Protein AF-A0A3N5I7Z5-F1 (afdb_monomer)

Foldseek 3Di:
DEPVPDDPVVVVVLVVPDDAEQEQEFAQFDDPPPDHSQVSSVVSQVVRVVVCVVPVHYYYDYHRHDDDDPRVPPD

Nearest PDB structures (foldseek):
  3a6h-assembly1_F  TM=9.420E-01  e=7.874E-05  Pseudomonas putida
  1j2t-assembly1_B  TM=9.396E-01  e=1.353E-04  Pseudomonas putida
  3a6g-assembly1_E  TM=9.468E-01  e=1.774E-04  Pseudomonas putida
  3a6g-assembly1_C  TM=9.135E-01  e=3.050E-04  Pseudomonas putida
  3a6j-assembly1_D  TM=9.450E-01  e=4.278E-04  Pseudomonas putida

pLDDT: mean 96.63, std 2.36, range [85.06, 98.62]

Structure (mmCIF, N/CA/C/O backbone):
data_AF-A0A3N5I7Z5-F1
#
_entry.id   AF-A0A3N5I7Z5-F1
#
loop_
_atom_site.group_PDB
_atom_site.id
_atom_site.type_symbol
_atom_site.label_atom_id
_atom_site.label_alt_id
_atom_site.label_comp_id
_atom_site.label_asym_id
_atom_site.label_entity_id
_atom_site.label_seq_id
_atom_site.pdbx_PDB_ins_code
_atom_site.Cartn_x
_atom_site.Cartn_y
_atom_site.Cartn_z
_atom_site.occupancy
_atom_site.B_iso_or_equiv
_atom_site.auth_seq_id
_atom_site.auth_comp_id
_atom_site.auth_asym_id
_atom_site.auth_atom_id
_atom_site.pdbx_PDB_model_num
ATOM 1 N N . MET A 1 1 ? -8.683 2.947 6.291 1.00 85.06 1 MET A N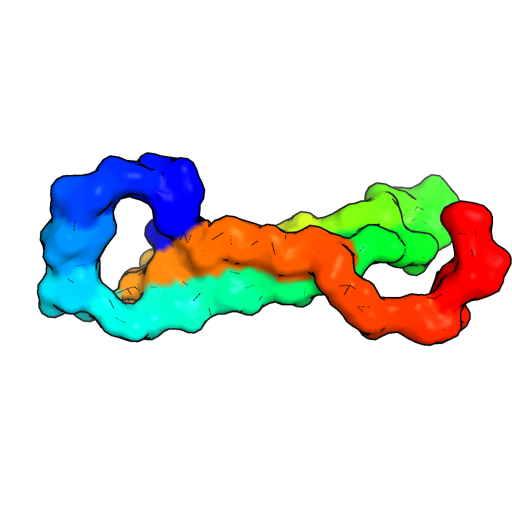 1
ATOM 2 C CA . MET A 1 1 ? -8.121 3.580 7.509 1.00 85.06 1 MET A CA 1
ATOM 3 C C . MET A 1 1 ? -6.607 3.586 7.404 1.00 85.06 1 MET A C 1
ATOM 5 O O . MET A 1 1 ? -5.983 2.616 7.809 1.00 85.06 1 MET A O 1
ATOM 9 N N . LEU A 1 2 ? -6.029 4.626 6.807 1.00 96.12 2 LEU A N 1
ATOM 10 C CA . LEU A 1 2 ? -4.582 4.695 6.588 1.00 96.12 2 LEU A CA 1
ATOM 11 C C . LEU A 1 2 ? -3.885 5.134 7.881 1.00 96.12 2 LEU A C 1
ATOM 13 O O . LEU A 1 2 ? -4.207 6.199 8.396 1.00 96.12 2 LEU A O 1
ATOM 17 N N . ILE A 1 3 ? -2.963 4.325 8.408 1.00 97.38 3 ILE A N 1
ATOM 18 C CA . ILE A 1 3 ? -2.232 4.639 9.648 1.00 97.38 3 ILE A CA 1
ATOM 19 C C . ILE A 1 3 ? -1.364 5.894 9.468 1.00 97.38 3 ILE A C 1
ATOM 21 O O . ILE A 1 3 ? -1.282 6.707 10.380 1.00 97.38 3 ILE A O 1
ATOM 25 N N . GLU A 1 4 ? -0.765 6.088 8.291 1.00 96.62 4 GLU A N 1
ATOM 26 C CA . GLU A 1 4 ? 0.116 7.231 7.989 1.00 96.62 4 GLU A CA 1
ATOM 27 C C . GLU A 1 4 ? -0.566 8.604 8.089 1.00 96.62 4 GLU A C 1
ATOM 29 O O . GLU A 1 4 ? 0.103 9.614 8.279 1.00 96.62 4 GLU A O 1
ATOM 34 N N . ALA A 1 5 ? -1.895 8.637 7.977 1.00 96.81 5 ALA A N 1
ATOM 35 C CA . ALA A 1 5 ? -2.696 9.854 8.030 1.00 96.81 5 ALA A CA 1
ATOM 36 C C . ALA A 1 5 ? -3.416 10.036 9.380 1.00 96.81 5 A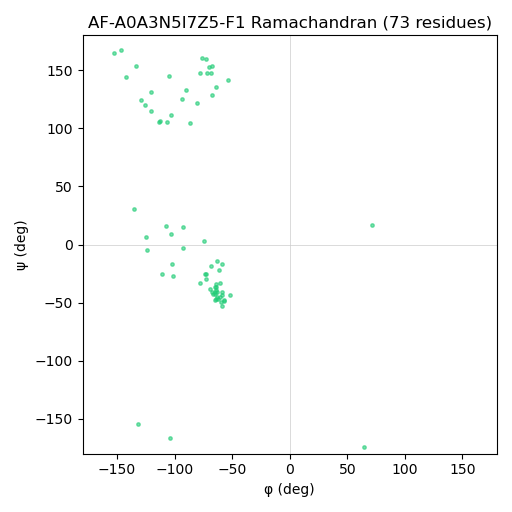LA A C 1
ATOM 38 O O . ALA A 1 5 ? -4.286 10.896 9.490 1.00 96.81 5 ALA A O 1
ATOM 39 N N . MET A 1 6 ? -3.103 9.215 10.389 1.00 96.31 6 MET A N 1
ATOM 40 C CA . MET A 1 6 ? -3.728 9.272 11.712 1.00 96.31 6 MET A CA 1
ATOM 41 C C . MET A 1 6 ? -2.811 9.899 12.756 1.00 96.31 6 MET A C 1
ATOM 43 O O . MET A 1 6 ? -1.607 9.655 12.810 1.00 96.31 6 MET A O 1
ATOM 47 N N . THR A 1 7 ? -3.424 10.622 13.683 1.00 98.06 7 THR A N 1
ATOM 48 C CA . THR A 1 7 ? -2.824 10.944 14.976 1.00 98.06 7 THR A CA 1
ATOM 49 C C . THR A 1 7 ? -2.874 9.736 15.920 1.00 98.06 7 THR A C 1
ATOM 51 O O . THR A 1 7 ? -3.711 8.837 15.792 1.00 98.06 7 THR A O 1
ATOM 54 N N . MET A 1 8 ? -2.028 9.736 16.953 1.00 97.62 8 MET A N 1
ATOM 55 C CA . MET A 1 8 ? -2.047 8.688 17.984 1.00 97.62 8 MET A CA 1
ATOM 56 C C . MET A 1 8 ? -3.379 8.607 18.740 1.00 97.62 8 MET A C 1
ATOM 58 O O . MET A 1 8 ? -3.809 7.514 19.111 1.00 97.62 8 MET A O 1
ATOM 62 N N . THR A 1 9 ? -4.057 9.741 18.936 1.00 98.31 9 THR A N 1
ATOM 63 C CA . THR A 1 9 ? -5.382 9.783 19.568 1.00 98.31 9 THR A CA 1
ATOM 64 C C . THR A 1 9 ? -6.411 9.020 18.737 1.00 98.31 9 THR A C 1
ATOM 66 O O . THR A 1 9 ? -7.138 8.186 19.279 1.00 98.31 9 THR A O 1
ATOM 69 N N . GLU A 1 10 ? -6.449 9.250 17.422 1.00 97.25 10 GLU A N 1
ATOM 70 C CA . GLU A 1 10 ? -7.343 8.528 16.509 1.00 97.25 10 GLU A CA 1
ATOM 71 C C . GLU A 1 10 ? -7.004 7.038 16.480 1.00 97.25 10 GLU A C 1
ATOM 73 O O . GLU A 1 10 ? -7.897 6.202 16.627 1.00 97.25 10 GLU A O 1
ATOM 78 N N . PHE A 1 11 ? -5.718 6.688 16.385 1.00 97.00 11 PHE A N 1
ATOM 79 C CA . PHE A 1 11 ? -5.276 5.294 16.407 1.00 97.00 11 PHE A CA 1
ATOM 80 C C . PHE A 1 11 ? 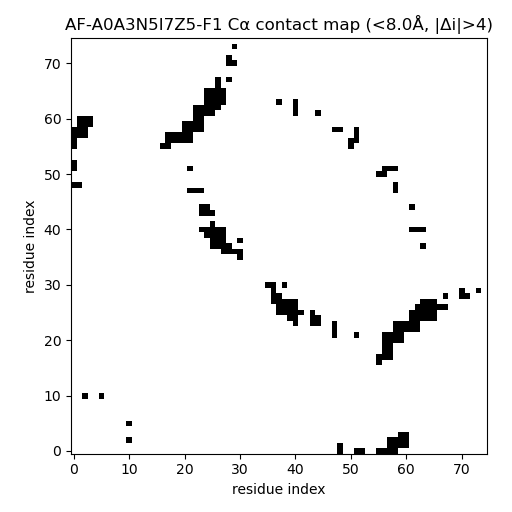-5.744 4.564 17.680 1.00 97.00 11 PHE A C 1
ATOM 82 O O . PHE A 1 11 ? -6.376 3.508 17.598 1.00 97.00 11 PHE A O 1
ATOM 89 N N . HIS A 1 12 ? -5.545 5.169 18.859 1.00 97.50 12 HIS A N 1
ATOM 90 C CA . HIS A 1 12 ? -6.014 4.631 20.144 1.00 97.50 12 HIS A CA 1
ATOM 91 C C . HIS A 1 12 ? -7.532 4.428 20.194 1.00 97.50 12 HIS A C 1
ATOM 93 O O . HIS A 1 12 ? -8.010 3.429 20.736 1.00 97.50 12 HIS A O 1
ATOM 99 N N . GLN A 1 13 ? -8.308 5.363 19.642 1.00 96.56 13 GLN A N 1
ATOM 100 C CA . GLN A 1 13 ? -9.764 5.236 19.591 1.00 96.56 13 GLN A CA 1
ATOM 101 C C . GLN A 1 13 ? -10.195 4.078 18.684 1.00 96.56 13 GLN A C 1
ATOM 103 O O . GLN A 1 13 ? -11.071 3.297 19.061 1.00 96.56 13 GLN A O 1
ATOM 108 N N . ARG A 1 14 ? -9.561 3.926 17.515 1.00 94.81 14 ARG A N 1
ATOM 109 C CA . ARG A 1 14 ? -9.912 2.892 16.526 1.00 94.81 14 ARG A CA 1
ATOM 110 C C . ARG A 1 14 ? -9.500 1.482 16.953 1.00 94.81 14 ARG A C 1
ATOM 112 O O . ARG A 1 14 ? -10.187 0.530 16.593 1.00 94.81 14 ARG A O 1
ATOM 119 N N . LEU A 1 15 ? -8.481 1.331 17.804 1.00 96.75 15 LEU A N 1
ATOM 120 C CA . LEU A 1 15 ? -8.114 0.035 18.400 1.00 96.75 15 LEU A CA 1
ATOM 121 C C . LEU A 1 15 ? -9.245 -0.616 19.221 1.00 96.75 15 LEU A C 1
ATOM 123 O O . LEU A 1 15 ? -9.195 -1.812 19.515 1.00 96.75 15 LEU A O 1
ATOM 127 N N . ARG A 1 16 ? -10.270 0.157 19.605 1.00 96.00 16 ARG A N 1
ATOM 128 C CA . ARG A 1 16 ? -11.466 -0.359 20.289 1.00 96.00 16 ARG A CA 1
ATOM 129 C C . ARG A 1 16 ? -12.402 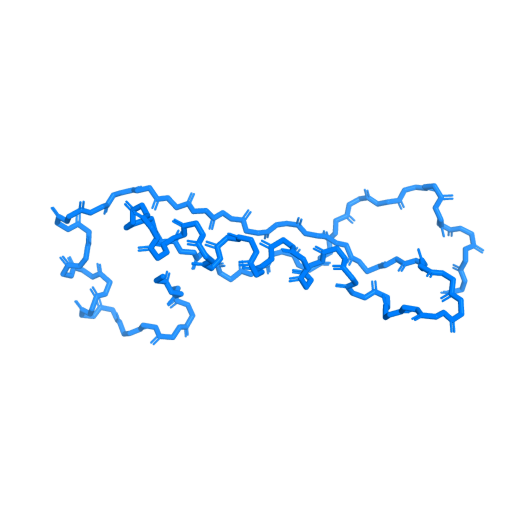-1.127 19.356 1.00 96.00 16 ARG A C 1
ATOM 131 O O . ARG A 1 16 ? -13.151 -1.967 19.842 1.00 96.00 16 ARG A O 1
ATOM 138 N N . THR A 1 17 ? -12.376 -0.842 18.053 1.00 94.38 17 THR A N 1
ATOM 139 C CA . THR A 1 17 ? -13.295 -1.430 17.064 1.00 94.38 17 THR A CA 1
ATOM 140 C C . THR A 1 17 ? -12.609 -2.394 16.105 1.00 94.38 17 THR A C 1
ATOM 142 O O . THR A 1 17 ? -13.263 -3.299 15.597 1.00 94.38 17 THR A O 1
ATOM 145 N N . SER A 1 18 ? -11.304 -2.246 15.875 1.00 95.69 18 SER A N 1
ATOM 146 C CA . SER A 1 18 ? -10.537 -3.135 15.006 1.00 95.69 18 SER A CA 1
ATOM 147 C C . SER A 1 18 ? -9.143 -3.375 15.562 1.00 95.69 18 SER A C 1
ATOM 149 O O . SER A 1 18 ? -8.536 -2.487 16.152 1.00 95.69 18 SER A O 1
ATOM 151 N N . ARG A 1 19 ? -8.628 -4.592 15.375 1.00 96.31 19 ARG A N 1
ATOM 152 C CA . ARG A 1 19 ? -7.225 -4.954 15.643 1.00 96.31 19 ARG A CA 1
ATOM 153 C C . ARG A 1 19 ? -6.541 -5.571 14.423 1.00 96.31 19 ARG A C 1
ATOM 155 O O . ARG A 1 19 ? -5.409 -6.030 14.523 1.00 96.31 19 ARG A O 1
ATOM 162 N N . THR A 1 20 ? -7.224 -5.580 13.282 1.00 98.00 20 THR A N 1
ATOM 163 C CA . THR A 1 20 ? -6.709 -6.153 12.039 1.00 98.00 20 THR A CA 1
ATOM 164 C C . THR A 1 20 ? -5.974 -5.080 11.253 1.00 98.00 20 THR A C 1
ATOM 166 O O . THR A 1 20 ? -6.492 -3.976 11.069 1.00 98.00 20 THR A O 1
ATOM 169 N N . VAL A 1 21 ? -4.783 -5.419 10.767 1.00 98.12 21 VAL A N 1
ATOM 170 C CA . VAL A 1 21 ? -3.950 -4.547 9.937 1.00 98.12 21 VAL A CA 1
ATOM 171 C C . VAL A 1 21 ? -3.704 -5.235 8.601 1.00 98.12 21 VAL A C 1
ATOM 173 O O . VAL A 1 21 ? -3.316 -6.400 8.557 1.00 98.12 21 VAL A O 1
ATOM 176 N N . LEU A 1 22 ? -3.925 -4.502 7.519 1.00 98.62 22 LEU A N 1
ATOM 177 C CA . LEU A 1 22 ? -3.484 -4.843 6.177 1.00 98.62 22 LEU A CA 1
ATOM 178 C C . LEU A 1 22 ? -2.137 -4.158 5.951 1.00 98.62 22 LEU A C 1
ATOM 180 O O . LEU A 1 22 ? -2.025 -2.943 6.131 1.00 98.62 22 LEU A O 1
ATOM 184 N N . LEU A 1 23 ? -1.122 -4.936 5.586 1.00 98.44 23 LEU A N 1
ATOM 185 C CA . LEU A 1 23 ? 0.201 -4.431 5.233 1.00 98.44 23 LEU A CA 1
ATOM 186 C C . LEU A 1 23 ? 0.371 -4.549 3.716 1.00 98.44 23 LEU A C 1
ATOM 188 O O . LEU A 1 23 ? 0.557 -5.666 3.228 1.00 98.44 23 LEU A O 1
ATOM 192 N N . PRO A 1 24 ? 0.297 -3.440 2.962 1.00 98.50 24 PRO A N 1
ATOM 193 C CA . PRO A 1 24 ? 0.616 -3.470 1.545 1.00 98.50 24 PRO A CA 1
ATOM 194 C C . PRO A 1 24 ? 2.112 -3.749 1.372 1.00 98.50 24 PRO A C 1
ATOM 196 O O . PRO A 1 24 ? 2.950 -3.068 1.965 1.00 98.50 24 PRO A O 1
ATOM 199 N N . VAL A 1 25 ? 2.446 -4.743 0.555 1.00 98.25 25 VAL A N 1
ATOM 200 C CA . VAL A 1 25 ? 3.827 -5.081 0.194 1.00 98.25 25 VAL A CA 1
ATOM 201 C C . VAL A 1 25 ? 3.891 -5.162 -1.320 1.00 98.25 25 VAL A C 1
ATOM 203 O O . VAL A 1 25 ? 3.120 -5.907 -1.922 1.00 98.25 25 VAL A O 1
ATOM 206 N N . GLY A 1 26 ? 4.787 -4.383 -1.913 1.00 97.25 26 GLY A N 1
ATOM 207 C CA . GLY A 1 26 ? 5.042 -4.393 -3.346 1.00 97.25 26 GLY A CA 1
ATOM 208 C C . GLY A 1 26 ? 6.534 -4.466 -3.645 1.00 97.25 26 GLY A 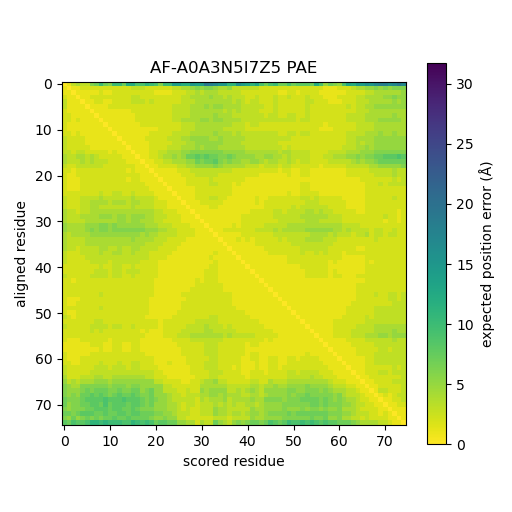C 1
ATOM 209 O O . GLY A 1 26 ? 7.325 -4.967 -2.843 1.00 97.25 26 GLY A O 1
ATOM 210 N N . SER A 1 27 ? 6.898 -3.969 -4.819 1.00 97.38 27 SER A N 1
ATOM 211 C CA . SER A 1 27 ? 8.255 -3.931 -5.347 1.00 97.38 27 SER A CA 1
ATOM 212 C C . SER A 1 27 ? 8.441 -2.673 -6.200 1.00 97.38 27 SER A C 1
ATOM 214 O O . SER A 1 27 ? 7.470 -1.986 -6.546 1.00 97.38 27 SER A O 1
ATOM 216 N N . VAL A 1 28 ? 9.700 -2.380 -6.523 1.00 96.44 28 VAL A N 1
ATOM 217 C CA . VAL A 1 28 ? 10.080 -1.455 -7.591 1.00 96.44 28 VAL A CA 1
ATOM 218 C C . VAL A 1 28 ? 10.768 -2.297 -8.653 1.00 96.44 28 VAL A C 1
ATOM 220 O O . VAL A 1 28 ? 11.894 -2.747 -8.448 1.00 96.44 28 VAL A O 1
ATOM 223 N N . GLU A 1 29 ? 10.073 -2.549 -9.756 1.00 97.00 29 GLU A N 1
ATOM 224 C CA . GLU A 1 29 ? 10.519 -3.489 -10.783 1.00 97.00 29 GLU A CA 1
ATOM 225 C C . GLU A 1 29 ? 9.977 -3.153 -12.173 1.00 97.00 29 GLU A C 1
ATOM 227 O O . GLU A 1 29 ? 9.048 -2.358 -12.334 1.00 97.00 29 GLU A O 1
ATOM 232 N N . GLU A 1 30 ? 10.578 -3.763 -13.193 1.00 97.50 30 GLU A N 1
ATOM 233 C CA . GLU A 1 30 ? 10.200 -3.529 -14.583 1.00 97.50 30 GLU A CA 1
ATOM 234 C C . GLU A 1 30 ? 8.765 -3.988 -14.883 1.00 97.50 30 GLU A C 1
ATOM 236 O O . GLU A 1 30 ? 8.340 -5.058 -14.456 1.00 97.50 30 GLU A O 1
ATOM 241 N N . HIS A 1 31 ? 8.026 -3.142 -15.607 1.00 96.81 31 HIS A N 1
ATOM 242 C CA . HIS A 1 31 ? 6.643 -3.376 -16.035 1.00 96.81 31 HIS A CA 1
ATOM 243 C C . HIS A 1 31 ? 6.433 -2.983 -17.519 1.00 96.81 31 HIS A C 1
ATOM 245 O O . HIS A 1 31 ? 5.356 -2.546 -17.938 1.00 96.81 31 HIS A O 1
ATOM 251 N N . GLY A 1 32 ? 7.476 -3.106 -18.343 1.00 96.31 32 GLY A N 1
ATOM 252 C CA . GLY A 1 32 ? 7.498 -2.653 -19.734 1.00 96.31 32 GLY A CA 1
ATOM 253 C C . GLY A 1 32 ? 7.367 -1.133 -19.932 1.00 96.31 32 GLY A C 1
ATOM 254 O O . GLY A 1 32 ? 7.298 -0.341 -18.998 1.00 96.31 32 GLY A O 1
ATOM 255 N N . ASN A 1 33 ? 7.270 -0.710 -21.198 1.00 96.56 33 ASN A N 1
ATOM 256 C CA . ASN A 1 33 ? 7.265 0.713 -21.598 1.00 96.56 33 ASN A CA 1
ATOM 257 C C . ASN A 1 33 ? 5.958 1.482 -21.313 1.00 96.56 33 ASN A C 1
ATOM 259 O O . ASN A 1 33 ? 5.812 2.624 -21.743 1.00 96.56 33 ASN A O 1
ATOM 263 N N . HIS A 1 34 ? 4.973 0.848 -20.681 1.00 97.56 34 HIS A N 1
ATOM 264 C CA . HIS A 1 34 ? 3.600 1.355 -20.600 1.00 97.56 34 HIS A CA 1
ATOM 265 C C . HIS A 1 34 ? 3.089 1.510 -19.164 1.00 97.56 34 HIS A C 1
ATOM 267 O O . HIS A 1 34 ? 1.989 2.027 -18.975 1.00 97.56 34 HIS A O 1
ATOM 273 N N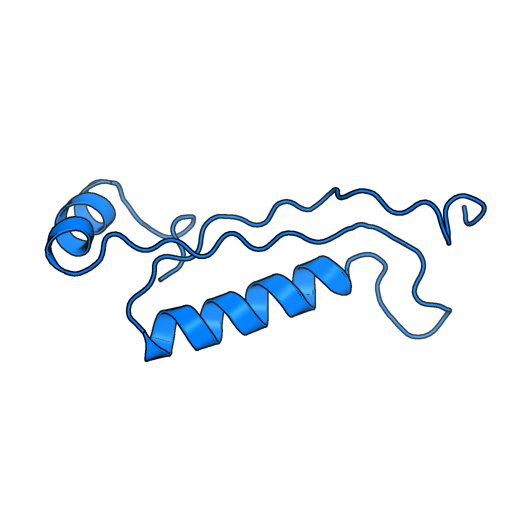 . LEU A 1 35 ? 3.869 1.091 -18.163 1.00 98.12 35 LEU A N 1
ATOM 274 C CA . LEU A 1 35 ? 3.493 1.150 -16.754 1.00 98.12 35 LEU A CA 1
ATOM 275 C C . LEU A 1 35 ? 4.630 1.714 -15.885 1.00 98.12 35 LEU A C 1
ATOM 277 O O . LEU A 1 35 ? 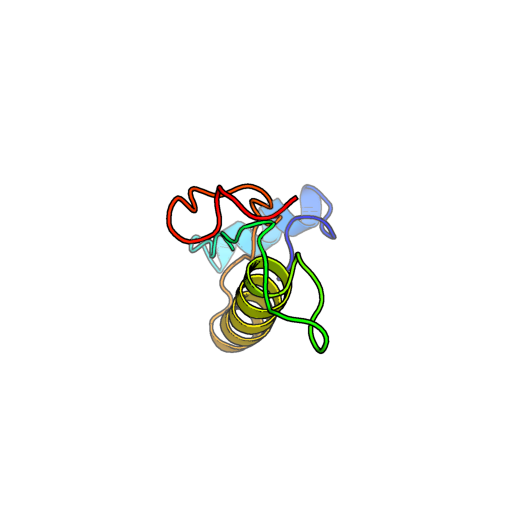5.802 1.599 -16.246 1.00 98.12 35 LEU A O 1
ATOM 281 N N . PRO A 1 36 ? 4.311 2.321 -14.726 1.00 98.06 36 PRO A N 1
ATOM 282 C CA . PRO A 1 36 ? 5.315 2.756 -13.755 1.00 98.06 36 PRO A CA 1
ATOM 283 C C . PRO A 1 36 ? 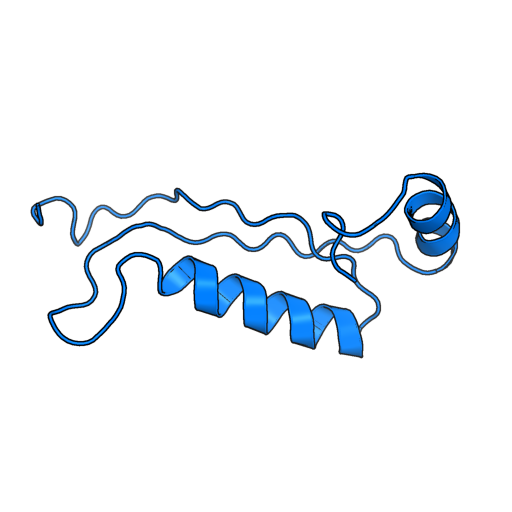6.051 1.585 -13.083 1.00 98.06 36 PRO A C 1
ATOM 285 O O . PRO A 1 36 ? 5.466 0.531 -12.844 1.00 98.06 36 PRO A O 1
ATOM 288 N N . LEU A 1 37 ? 7.290 1.810 -12.632 1.00 97.25 37 LEU A N 1
ATOM 289 C CA . LEU A 1 37 ? 8.079 0.785 -11.923 1.00 97.25 37 LEU A CA 1
ATOM 290 C C . LEU A 1 37 ? 7.531 0.422 -10.529 1.00 97.25 37 LEU A C 1
ATOM 292 O O . LEU A 1 37 ? 7.867 -0.617 -9.978 1.00 97.25 37 LEU A O 1
ATOM 296 N N . GLY A 1 38 ? 6.689 1.275 -9.941 1.00 97.62 38 GLY A N 1
ATOM 297 C CA . GLY A 1 38 ? 6.060 1.043 -8.633 1.00 97.62 38 GLY A CA 1
ATOM 298 C C . GLY A 1 38 ? 4.682 0.381 -8.703 1.00 97.62 38 GLY A C 1
ATOM 299 O O . GLY A 1 38 ? 3.932 0.465 -7.729 1.00 97.62 38 GLY A O 1
ATOM 300 N N . THR A 1 39 ? 4.313 -0.199 -9.852 1.00 98.00 39 THR A N 1
ATOM 301 C CA . THR A 1 39 ? 2.958 -0.714 -10.125 1.00 98.00 39 THR A CA 1
ATOM 302 C C . THR A 1 39 ? 2.461 -1.668 -9.037 1.00 98.00 39 THR A C 1
ATOM 304 O O . THR A 1 39 ? 1.339 -1.502 -8.556 1.00 98.00 39 THR A O 1
ATOM 307 N N . ASP A 1 40 ? 3.307 -2.585 -8.565 1.00 97.88 40 ASP A N 1
ATOM 308 C CA . ASP A 1 40 ? 2.957 -3.528 -7.496 1.00 97.88 40 ASP A CA 1
ATOM 309 C C . ASP A 1 40 ? 2.498 -2.828 -6.220 1.00 97.88 40 ASP A C 1
ATOM 311 O O . ASP A 1 40 ? 1.456 -3.157 -5.650 1.00 97.88 40 ASP A O 1
ATOM 315 N N . THR A 1 41 ? 3.259 -1.822 -5.784 1.00 98.25 41 THR A N 1
ATOM 316 C CA . THR A 1 41 ? 2.946 -1.084 -4.559 1.00 98.25 41 THR A CA 1
ATOM 317 C C . THR A 1 41 ? 1.688 -0.233 -4.733 1.00 98.25 41 THR A C 1
ATOM 319 O O . THR A 1 41 ? 0.863 -0.176 -3.820 1.00 98.25 41 THR A O 1
ATOM 322 N N . ILE A 1 42 ? 1.501 0.383 -5.909 1.00 98.44 42 ILE A N 1
ATOM 323 C CA . ILE A 1 42 ? 0.299 1.169 -6.239 1.00 98.44 42 ILE A CA 1
ATOM 324 C C . ILE A 1 42 ? -0.952 0.288 -6.139 1.00 98.44 42 ILE A C 1
ATOM 326 O O . ILE A 1 42 ? -1.916 0.650 -5.460 1.00 98.44 42 ILE A O 1
ATOM 330 N N . HIS A 1 43 ? -0.929 -0.891 -6.766 1.00 98.25 43 HIS A N 1
ATOM 331 C CA . HIS A 1 43 ? -2.049 -1.828 -6.727 1.00 98.25 43 HIS A CA 1
ATOM 332 C C . HIS A 1 43 ? -2.297 -2.372 -5.318 1.00 98.25 43 HIS A C 1
ATOM 334 O O . HIS A 1 43 ? -3.437 -2.361 -4.848 1.00 98.25 43 HIS A O 1
ATOM 340 N N . ALA A 1 44 ? -1.245 -2.818 -4.623 1.00 98.38 44 ALA A N 1
ATOM 341 C CA . ALA A 1 44 ? -1.364 -3.364 -3.276 1.00 98.38 44 ALA A CA 1
ATOM 342 C C . ALA A 1 44 ? -1.966 -2.343 -2.299 1.00 98.38 44 ALA A C 1
ATOM 344 O O . ALA A 1 44 ? -2.855 -2.690 -1.514 1.00 98.38 44 ALA A O 1
ATOM 345 N N . LEU A 1 45 ? -1.522 -1.082 -2.364 1.00 98.19 45 LEU A N 1
ATOM 346 C CA . LEU A 1 45 ? -2.031 -0.008 -1.515 1.00 98.19 45 LEU A CA 1
ATOM 347 C C . LEU A 1 45 ? -3.512 0.269 -1.787 1.00 98.19 45 LEU A C 1
ATOM 349 O O . LEU A 1 45 ? -4.294 0.340 -0.840 1.00 98.19 45 LEU A O 1
ATOM 353 N N . GLU A 1 46 ? -3.916 0.375 -3.054 1.00 98.25 46 GLU A N 1
ATOM 354 C CA . GLU A 1 46 ? -5.302 0.697 -3.402 1.00 98.25 46 GLU A CA 1
ATOM 355 C C . GLU A 1 46 ? -6.271 -0.435 -3.029 1.00 98.25 46 GLU A C 1
ATOM 357 O O . GLU A 1 46 ? -7.329 -0.189 -2.441 1.00 98.25 46 GLU A O 1
ATOM 362 N N . VAL A 1 47 ? -5.882 -1.693 -3.262 1.00 98.38 47 VAL A N 1
ATOM 363 C CA . VAL A 1 47 ? -6.665 -2.856 -2.816 1.00 98.38 47 VAL A CA 1
ATOM 364 C C . VAL A 1 47 ? -6.802 -2.861 -1.292 1.00 98.38 47 VAL A C 1
ATOM 366 O O . VAL A 1 47 ? -7.908 -3.043 -0.775 1.00 98.38 47 VAL A O 1
ATOM 369 N N . CYS A 1 48 ? -5.714 -2.608 -0.556 1.00 98.56 48 CYS A N 1
ATOM 370 C CA . CYS A 1 48 ? -5.760 -2.529 0.904 1.00 98.56 48 CYS A CA 1
ATOM 371 C C . CYS A 1 48 ? -6.623 -1.361 1.393 1.00 98.56 48 CYS A C 1
ATOM 373 O O . CYS A 1 48 ? -7.367 -1.525 2.361 1.00 98.56 48 CYS A O 1
ATOM 375 N N . ARG A 1 49 ? -6.571 -0.198 0.731 1.00 98.25 49 ARG A N 1
ATOM 376 C CA . ARG A 1 49 ? -7.399 0.969 1.061 1.00 98.25 49 ARG A CA 1
ATOM 377 C C . ARG A 1 49 ? -8.884 0.625 0.960 1.00 98.25 49 ARG A C 1
ATOM 379 O O . ARG A 1 49 ? -9.608 0.785 1.946 1.00 98.25 49 ARG A O 1
ATOM 386 N N . LEU A 1 50 ? -9.309 0.076 -0.179 1.00 98.31 50 LEU A N 1
ATOM 387 C CA . LEU A 1 50 ? -10.695 -0.333 -0.428 1.00 98.31 50 LEU A CA 1
ATOM 388 C C . LEU A 1 50 ? -11.147 -1.458 0.519 1.00 98.31 50 LEU A C 1
ATOM 390 O O . LEU A 1 50 ? -12.264 -1.432 1.041 1.00 98.31 50 LEU A O 1
ATOM 394 N N . ALA A 1 51 ? -10.281 -2.439 0.786 1.00 98.06 51 ALA A N 1
ATOM 395 C CA . ALA A 1 51 ? -10.569 -3.507 1.741 1.00 98.06 51 ALA A CA 1
ATOM 396 C C . ALA A 1 51 ? -10.702 -2.968 3.175 1.00 98.06 51 ALA A C 1
ATOM 398 O O . ALA A 1 51 ? -11.632 -3.342 3.891 1.00 98.06 51 ALA A O 1
ATOM 399 N N . GLY A 1 52 ? -9.823 -2.056 3.593 1.00 97.25 52 GLY A N 1
ATOM 400 C CA . GLY A 1 52 ? -9.869 -1.412 4.905 1.00 97.25 52 GLY A CA 1
ATOM 401 C C . GLY A 1 52 ? -11.121 -0.555 5.107 1.00 97.25 52 GLY A C 1
ATOM 402 O O . GLY A 1 52 ? -11.659 -0.509 6.212 1.00 97.25 52 GLY A O 1
ATOM 403 N N . GLU A 1 53 ? -11.630 0.082 4.049 1.00 95.81 53 GLU A N 1
ATOM 404 C CA . GLU A 1 53 ? -12.912 0.804 4.072 1.00 95.81 53 GLU A CA 1
ATOM 405 C C . GLU A 1 53 ? -14.106 -0.126 4.300 1.00 95.81 53 GLU A C 1
ATOM 407 O O . GLU A 1 53 ? -14.990 0.199 5.089 1.00 95.81 53 GLU A O 1
ATOM 412 N N . ARG A 1 54 ? -14.110 -1.305 3.668 1.00 97.06 54 ARG A N 1
ATOM 413 C CA . ARG A 1 54 ? -15.208 -2.281 3.786 1.00 97.06 54 ARG A CA 1
ATOM 414 C C . ARG A 1 54 ? -15.182 -3.081 5.085 1.00 97.06 54 ARG A C 1
ATOM 416 O O . ARG A 1 54 ? -16.231 -3.472 5.582 1.00 97.06 54 ARG A O 1
ATOM 423 N N . THR A 1 55 ? -13.992 -3.365 5.606 1.00 96.50 55 THR A N 1
ATOM 424 C CA . THR A 1 55 ? -13.803 -4.283 6.745 1.00 96.50 55 THR A CA 1
ATOM 425 C C . THR A 1 55 ? -13.561 -3.569 8.066 1.00 96.50 55 THR A C 1
ATOM 427 O O . THR A 1 55 ? -13.642 -4.184 9.125 1.00 96.50 55 THR A O 1
ATOM 430 N N . GLY A 1 56 ? -13.212 -2.283 8.026 1.00 96.25 56 GLY A N 1
ATOM 431 C CA . GLY A 1 56 ? -12.715 -1.590 9.202 1.00 96.25 56 GLY A CA 1
ATOM 432 C C . GLY A 1 56 ? -11.300 -2.024 9.610 1.00 96.25 56 GLY A C 1
ATOM 433 O O . GLY A 1 56 ? -10.885 -1.755 10.736 1.00 96.25 56 GLY A O 1
ATOM 434 N N . ALA A 1 57 ? -10.530 -2.684 8.743 1.00 98.19 57 ALA A N 1
ATOM 435 C CA . ALA A 1 57 ? -9.114 -2.930 9.000 1.00 98.19 57 ALA A CA 1
ATOM 436 C C . ALA A 1 57 ? -8.286 -1.638 8.869 1.00 98.19 57 ALA A C 1
ATOM 438 O O . ALA A 1 57 ? -8.584 -0.753 8.054 1.00 98.19 57 ALA A O 1
ATOM 439 N N . PHE A 1 58 ? -7.222 -1.538 9.664 1.00 98.50 58 PHE A N 1
ATOM 440 C CA . PHE A 1 58 ? -6.178 -0.545 9.437 1.00 98.50 58 PHE A CA 1
ATOM 441 C C . PHE A 1 58 ? -5.378 -0.903 8.188 1.00 98.50 58 PHE A C 1
ATOM 443 O O . PHE A 1 58 ? -5.244 -2.073 7.843 1.00 98.50 58 PHE A O 1
ATOM 450 N N . VAL A 1 59 ? -4.808 0.104 7.543 1.00 98.56 59 VAL A N 1
ATOM 451 C CA . VAL A 1 59 ? -3.875 -0.050 6.430 1.00 98.56 59 VAL A CA 1
ATOM 452 C C . VAL A 1 59 ? -2.576 0.610 6.854 1.00 98.56 59 VAL A C 1
ATOM 454 O O . VAL A 1 59 ? -2.549 1.812 7.127 1.00 98.56 59 VAL A O 1
ATOM 457 N N . ALA A 1 60 ? -1.526 -0.190 6.984 1.00 98.44 60 ALA A N 1
ATOM 458 C CA . ALA A 1 60 ? -0.195 0.299 7.306 1.00 98.44 60 ALA A CA 1
ATOM 459 C C . ALA A 1 60 ? 0.435 1.022 6.099 1.00 98.44 60 ALA A C 1
ATOM 461 O O . ALA A 1 60 ? 0.009 0.781 4.965 1.00 98.44 60 ALA A O 1
ATOM 462 N N . PRO A 1 61 ? 1.453 1.877 6.320 1.00 98.12 61 PRO A N 1
ATOM 463 C CA . PRO A 1 61 ? 2.271 2.388 5.227 1.00 98.12 61 PRO A CA 1
ATOM 464 C C . PRO A 1 61 ? 2.843 1.223 4.399 1.00 98.12 61 PRO A C 1
ATOM 466 O O . PRO A 1 61 ? 3.207 0.193 4.979 1.00 98.12 61 PRO A O 1
ATOM 469 N N . PRO A 1 62 ? 2.915 1.353 3.067 1.00 98.06 62 PRO A N 1
ATOM 470 C CA . PRO A 1 62 ? 3.374 0.272 2.207 1.00 98.06 62 PRO A CA 1
ATOM 471 C C . PRO A 1 62 ? 4.868 -0.033 2.388 1.00 98.06 62 PRO A C 1
ATOM 473 O O . PRO A 1 62 ? 5.691 0.860 2.604 1.00 98.06 62 PRO A O 1
ATOM 476 N N . VAL A 1 63 ? 5.231 -1.305 2.211 1.00 98.06 63 VAL A N 1
ATOM 477 C CA . VAL A 1 63 ? 6.619 -1.725 1.988 1.00 98.06 63 VAL A CA 1
ATOM 478 C C . VAL A 1 63 ? 6.903 -1.639 0.491 1.00 98.06 63 VAL A C 1
ATOM 480 O O . VAL A 1 63 ? 6.439 -2.474 -0.281 1.00 98.06 63 VAL A O 1
ATOM 483 N N . TYR A 1 64 ? 7.651 -0.609 0.096 1.00 96.38 64 TYR A N 1
ATOM 484 C CA . TYR A 1 64 ? 7.923 -0.295 -1.311 1.00 96.38 64 TYR A CA 1
ATOM 485 C C . TYR A 1 64 ? 8.905 -1.257 -1.993 1.00 96.38 64 TYR A C 1
ATOM 487 O O . TYR A 1 64 ? 8.832 -1.447 -3.202 1.00 96.38 64 TYR A O 1
ATOM 495 N N . TYR A 1 65 ? 9.837 -1.842 -1.238 1.00 96.50 65 TYR A N 1
ATOM 496 C CA . TYR A 1 65 ? 10.917 -2.666 -1.782 1.00 96.50 65 TYR A CA 1
ATOM 497 C C . TYR A 1 65 ? 10.737 -4.122 -1.358 1.00 96.50 65 TYR A C 1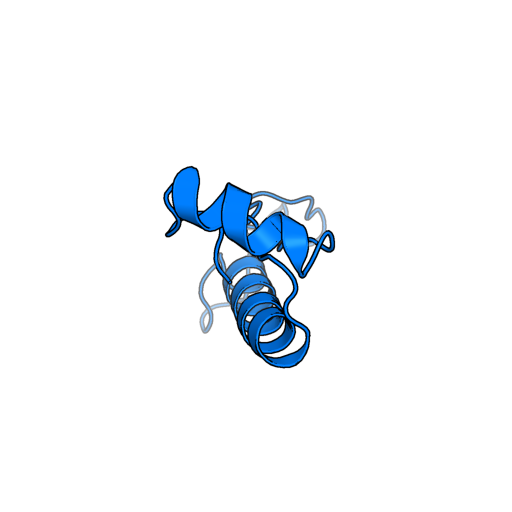
ATOM 499 O O . TYR A 1 65 ? 10.952 -4.474 -0.195 1.00 96.50 65 TYR A O 1
ATOM 507 N N . GLY A 1 66 ? 10.330 -4.951 -2.316 1.00 95.25 66 GLY A N 1
ATOM 508 C CA . GLY A 1 66 ? 10.159 -6.390 -2.168 1.00 95.25 66 GLY A CA 1
ATOM 509 C C . GLY A 1 66 ? 11.292 -7.185 -2.810 1.00 95.25 66 GLY A C 1
ATOM 510 O O . GLY A 1 66 ? 12.348 -6.658 -3.160 1.00 95.25 66 GLY A O 1
ATOM 511 N N . VAL A 1 67 ? 11.070 -8.490 -2.960 1.00 94.06 67 VAL A N 1
ATOM 512 C CA . VAL A 1 67 ? 12.002 -9.386 -3.651 1.00 94.06 67 VAL A CA 1
ATOM 513 C C . VAL A 1 67 ? 11.458 -9.687 -5.038 1.00 94.06 67 VAL A C 1
ATOM 515 O O . VAL A 1 67 ? 10.511 -10.459 -5.165 1.00 94.06 67 VAL A O 1
ATOM 518 N N . CYS A 1 68 ? 12.127 -9.174 -6.069 1.00 91.50 68 CYS A N 1
ATOM 519 C CA . CYS A 1 68 ? 11.917 -9.602 -7.445 1.00 91.50 68 CYS A CA 1
ATOM 520 C C . CYS A 1 68 ? 13.230 -10.031 -8.086 1.00 91.50 68 CYS A C 1
ATOM 522 O O . CYS A 1 68 ? 14.196 -9.277 -8.166 1.00 91.50 68 CYS A O 1
ATOM 524 N N . ARG A 1 69 ? 13.286 -11.296 -8.508 1.00 93.56 69 ARG A N 1
ATOM 525 C CA . ARG A 1 69 ? 14.460 -11.870 -9.185 1.00 93.56 69 ARG A CA 1
ATOM 526 C C . ARG A 1 69 ? 14.267 -11.952 -10.695 1.00 93.56 69 ARG A C 1
ATOM 528 O O . ARG A 1 69 ? 15.251 -11.910 -11.428 1.00 93.56 69 ARG A O 1
ATOM 535 N N . SER A 1 70 ? 13.017 -12.053 -11.139 1.00 93.56 70 SER A N 1
ATOM 536 C CA . SER A 1 70 ? 12.635 -12.319 -12.527 1.00 93.56 70 SER A CA 1
ATOM 537 C C . SER A 1 70 ? 13.031 -11.189 -13.475 1.00 93.56 70 SER A C 1
ATOM 539 O O . SER A 1 70 ? 13.468 -11.465 -14.586 1.00 93.56 70 SER A O 1
ATOM 541 N N . THR A 1 71 ? 12.949 -9.937 -13.020 1.00 92.62 71 THR A N 1
ATOM 542 C CA . THR A 1 71 ? 13.309 -8.740 -13.798 1.00 92.62 71 THR A CA 1
ATOM 543 C C . THR A 1 71 ? 14.612 -8.092 -13.316 1.00 92.62 71 THR A C 1
ATOM 545 O O . THR A 1 71 ? 14.933 -6.977 -13.704 1.00 92.62 71 THR A O 1
ATOM 548 N N . SER A 1 72 ? 15.429 -8.803 -12.528 1.00 93.00 72 SER A N 1
ATOM 549 C CA . SER A 1 72 ? 16.661 -8.259 -11.917 1.00 93.00 72 SER A CA 1
ATOM 550 C C . SER A 1 72 ? 17.753 -7.818 -12.902 1.00 93.00 72 SER A C 1
ATOM 552 O O . SER A 1 72 ? 18.711 -7.172 -12.493 1.00 93.00 72 SER A O 1
ATOM 554 N N . GLN A 1 73 ? 17.644 -8.204 -14.177 1.00 95.19 73 GLN A N 1
ATOM 555 C CA . GLN A 1 73 ? 18.573 -7.813 -15.244 1.00 95.19 73 GLN A CA 1
ATOM 556 C C . GLN A 1 73 ? 18.127 -6.549 -15.997 1.00 95.19 73 GLN A C 1
ATOM 558 O O . GLN A 1 73 ? 18.827 -6.106 -16.907 1.00 95.19 73 GLN A O 1
ATOM 563 N N . HIS A 1 74 ? 16.961 -5.995 -15.659 1.00 90.69 74 HIS A N 1
ATOM 564 C CA . HIS A 1 74 ? 16.520 -4.701 -16.168 1.00 90.69 74 HIS A CA 1
ATOM 565 C C . HIS A 1 74 ? 17.246 -3.574 -15.406 1.00 90.69 74 HIS A C 1
ATOM 567 O O . HIS A 1 74 ? 17.621 -3.784 -14.251 1.00 90.69 74 HIS A O 1
ATOM 573 N N . PRO A 1 75 ? 17.520 -2.435 -16.070 1.00 88.69 75 PRO A N 1
ATOM 574 C CA . PRO A 1 75 ? 18.333 -1.352 -15.514 1.00 88.69 75 PRO A CA 1
ATOM 575 C C . PRO A 1 75 ? 17.745 -0.719 -14.249 1.00 88.69 75 PRO A C 1
ATOM 577 O O . PRO A 1 75 ? 16.500 -0.687 -14.118 1.00 88.69 75 PRO A O 1
#

Radius of gyration: 15.06 Å; Cα contacts (8 Å, |Δi|>4): 114; chains: 1; bounding box: 34×23×42 Å

Mean predicted aligned error: 2.66 Å

Solvent-accessible surface area (backbone atoms only — not comparable to full-atom values): 4361 Å² total; per-residue (Å²): 69,57,52,83,82,50,53,72,69,57,51,62,58,48,57,76,81,32,89,49,72,42,71,25,64,18,30,69,46,82,53,66,100,84,47,61,45,46,48,51,29,56,53,32,41,53,54,38,44,57,48,12,65,76,68,56,23,35,22,47,71,66,42,55,78,54,92,69,73,91,55,61,87,57,133

Sequence (75 aa):
MLIEAMTMTEFHQRLRTSRTVLLPVGSVEEHGNHLPLGTDTIHALEVCRLAGERTGAFVAPPVYYGVCRSTSQHP

Secondary structure (DSSP, 8-state):
-BGGG--HHHHHHHTTT---EE--B------GGGS-TTHHHHHHHHHHHHHHHHH--EEPPPB------TTTT--